Protein AF-A0A8S9PM79-F1 (afdb_monomer)

Mean predicted aligned error: 11.16 Å

Secondary structure (DSSP, 8-state):
--SSB-TTSSBPTTHHHHHHHHHHHHH-SSTTTTHHHHHHHHHHHH-HHHHHHHHHHHHH----

Foldseek 3Di:
DLQQADPVRDRHPLNVLVVVLVVCVVVDPDNVVSVVSVVVSVCRRPVVVVVVVVVVVCVVCPDD

Solvent-accessible surface area (backbone atoms only — not comparable to full-atom values): 3846 Å² total; per-residue (Å²): 129,92,79,36,59,41,100,84,74,45,81,26,97,46,33,65,43,47,50,54,33,52,53,40,58,73,73,48,91,51,79,71,81,39,42,64,40,48,50,53,33,49,34,65,70,62,42,48,65,58,54,48,50,50,52,52,50,51,72,72,52,86,83,125

Sequence (64 aa):
MASGWGITGNKGRCYDFWMDFSECMSHCREPKDCSLLREDYLECLHHSKEVHALLTFLSLVPDL

Radius of gyration: 15.74 Å; Cα contacts (8 Å, |Δi|>4): 37; chains: 1; bounding box: 50×15×37 Å

InterPro domains:
  IPR019342 NADH:ubiquinone oxidoreductase, iron-sulphur subunit 5 [PTHR15224] (1-53)

pLDDT: mean 70.24, std 13.18, range [42.72, 88.88]

Nearest PDB structures (foldseek):
  7aqq-assembly1_e  TM=8.627E-01  e=1.493E-06  Arabidopsis thaliana
  8e73-assembly1_S5  TM=8.310E-01  e=2.370E-06  Vigna radiata
  7a24-assembly1_j  TM=8.422E-01  e=3.085E-06  Brassic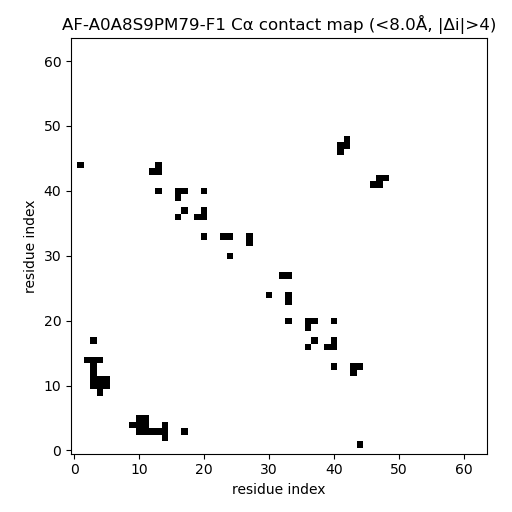a oleracea
  7ar8-assembly1_e  TM=8.416E-01  e=1.232E-05  Arabidopsis thaliana

Structure (mmCIF, N/CA/C/O backbone):
data_AF-A0A8S9PM79-F1
#
_entry.id   AF-A0A8S9PM79-F1
#
loop_
_atom_site.group_PDB
_atom_site.id
_atom_site.type_symbol
_atom_site.label_atom_id
_atom_site.label_alt_id
_atom_site.label_comp_id
_atom_site.label_asym_id
_atom_site.label_entity_id
_atom_site.label_seq_id
_atom_site.pdbx_PDB_ins_code
_atom_site.Cartn_x
_atom_site.Cartn_y
_atom_site.Cartn_z
_atom_site.occupancy
_atom_site.B_iso_or_equiv
_atom_site.auth_seq_id
_atom_site.auth_comp_id
_atom_site.auth_asym_id
_atom_site.auth_atom_id
_atom_site.pdbx_PDB_model_num
ATOM 1 N N . MET A 1 1 ? 7.588 8.590 -9.856 1.00 42.72 1 MET A N 1
ATOM 2 C CA . MET A 1 1 ? 6.213 8.047 -9.861 1.00 42.72 1 MET A CA 1
ATOM 3 C C . MET A 1 1 ? 6.200 6.811 -8.985 1.00 42.72 1 MET A C 1
ATOM 5 O O . MET A 1 1 ? 6.942 5.881 -9.263 1.00 42.72 1 MET A O 1
ATOM 9 N N . ALA A 1 2 ? 5.432 6.849 -7.898 1.00 45.84 2 ALA A N 1
ATOM 10 C CA . ALA A 1 2 ? 5.368 5.800 -6.877 1.00 45.84 2 ALA A CA 1
ATOM 11 C C . ALA A 1 2 ? 4.294 4.734 -7.176 1.00 45.84 2 ALA A C 1
ATOM 13 O O . ALA A 1 2 ? 3.917 3.985 -6.289 1.00 45.84 2 ALA A O 1
ATOM 14 N N . SER A 1 3 ? 3.769 4.682 -8.404 1.00 50.44 3 SER A N 1
ATOM 15 C CA . SER A 1 3 ? 2.634 3.842 -8.816 1.00 50.44 3 SER A CA 1
ATOM 16 C C . SER A 1 3 ? 3.037 2.476 -9.395 1.00 50.44 3 SER A C 1
ATOM 18 O O . SER A 1 3 ? 2.283 1.876 -10.153 1.00 50.44 3 SER A O 1
ATOM 20 N N . GLY A 1 4 ? 4.231 1.968 -9.071 1.00 56.19 4 GLY A N 1
ATOM 21 C CA . GLY A 1 4 ? 4.606 0.586 -9.399 1.00 56.19 4 GLY A CA 1
ATOM 22 C C . GLY A 1 4 ? 4.691 0.247 -10.895 1.00 56.19 4 GLY A C 1
ATOM 23 O O . GLY A 1 4 ? 4.725 -0.929 -11.224 1.00 56.19 4 GLY A O 1
ATOM 24 N N . TRP A 1 5 ? 4.740 1.228 -11.801 1.00 52.06 5 TRP A N 1
ATOM 25 C CA . TRP A 1 5 ? 5.014 1.029 -13.231 1.00 52.06 5 TRP A CA 1
ATOM 26 C C . TRP A 1 5 ? 6.360 1.667 -13.571 1.00 52.06 5 TRP A C 1
ATOM 28 O O . TRP A 1 5 ? 6.556 2.870 -13.378 1.00 52.06 5 TRP A O 1
ATOM 38 N N . GLY A 1 6 ? 7.317 0.850 -14.017 1.00 56.84 6 GLY A N 1
ATOM 39 C CA . GLY A 1 6 ? 8.611 1.350 -14.481 1.00 56.84 6 GLY A CA 1
ATOM 40 C C . GLY A 1 6 ? 8.473 2.116 -15.801 1.00 56.84 6 GLY A C 1
ATOM 41 O O . GLY A 1 6 ? 7.528 1.893 -16.552 1.00 56.84 6 GLY A O 1
ATOM 42 N N . ILE A 1 7 ? 9.447 2.973 -16.126 1.00 59.34 7 ILE A N 1
ATOM 43 C CA . ILE A 1 7 ? 9.539 3.674 -17.429 1.00 59.34 7 ILE A CA 1
ATOM 44 C C . ILE A 1 7 ? 9.469 2.696 -18.619 1.00 59.34 7 ILE A C 1
ATOM 46 O O . ILE A 1 7 ? 9.002 3.051 -19.695 1.00 59.34 7 ILE A O 1
ATOM 50 N N . THR A 1 8 ? 9.886 1.448 -18.414 1.00 67.19 8 THR A N 1
ATOM 51 C CA . THR A 1 8 ? 9.831 0.349 -19.385 1.00 67.19 8 THR A CA 1
ATOM 52 C C . THR A 1 8 ? 8.465 -0.341 -19.505 1.00 67.19 8 THR A C 1
ATOM 54 O O . THR A 1 8 ? 8.356 -1.303 -20.256 1.00 67.19 8 THR A O 1
ATOM 57 N N . GLY A 1 9 ? 7.429 0.092 -18.776 1.00 61.81 9 GLY A N 1
ATOM 58 C CA . GLY A 1 9 ? 6.087 -0.512 -18.824 1.00 61.81 9 GLY A CA 1
ATOM 59 C C . GLY A 1 9 ? 5.982 -1.899 -18.178 1.00 61.81 9 GLY A C 1
ATOM 60 O O . GLY A 1 9 ? 4.928 -2.524 -18.227 1.00 61.81 9 GLY A O 1
ATOM 61 N N . ASN A 1 10 ? 7.058 -2.385 -17.556 1.00 63.44 10 ASN A N 1
ATOM 62 C CA . ASN A 1 10 ? 7.023 -3.605 -16.760 1.00 63.44 10 ASN A CA 1
ATOM 63 C C . ASN A 1 10 ? 6.396 -3.337 -15.388 1.00 63.44 10 ASN A C 1
ATOM 65 O O . ASN A 1 10 ? 6.600 -2.258 -14.810 1.00 63.44 10 ASN A O 1
ATOM 69 N N . LYS A 1 11 ? 5.693 -4.350 -14.852 1.00 67.81 11 LYS A N 1
ATOM 70 C CA . LYS A 1 11 ? 5.287 -4.381 -13.440 1.00 67.81 11 LYS A CA 1
ATOM 71 C C . LYS A 1 11 ? 6.510 -4.041 -12.589 1.00 67.81 11 LYS A C 1
ATOM 73 O O . LYS A 1 11 ? 7.552 -4.689 -12.683 1.00 67.81 11 LYS A O 1
ATOM 78 N N . GLY A 1 12 ? 6.397 -2.991 -11.788 1.00 71.69 12 GLY A N 1
ATOM 79 C CA . GLY A 1 12 ? 7.397 -2.637 -10.796 1.00 71.69 12 GLY A CA 1
ATOM 80 C C . GLY A 1 12 ? 7.509 -3.742 -9.752 1.00 71.69 12 GLY A C 1
ATOM 81 O O . GLY A 1 12 ? 6.551 -4.467 -9.501 1.0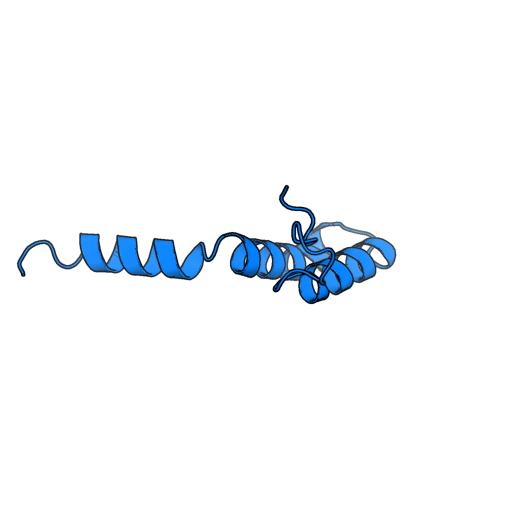0 71.69 12 GLY A O 1
ATOM 82 N N . ARG A 1 13 ? 8.679 -3.844 -9.113 1.00 73.88 13 ARG A N 1
ATOM 83 C CA . ARG A 1 13 ? 8.991 -4.884 -8.113 1.00 73.88 13 ARG A CA 1
ATOM 84 C C . ARG A 1 13 ? 7.941 -5.036 -7.003 1.00 73.88 13 ARG A C 1
ATOM 86 O O . ARG A 1 13 ? 7.774 -6.131 -6.496 1.00 73.88 13 ARG A O 1
ATOM 93 N N . CYS A 1 14 ? 7.235 -3.959 -6.663 1.00 76.69 14 CYS A N 1
ATOM 94 C CA . CYS A 1 14 ? 6.245 -3.922 -5.583 1.00 76.69 14 CYS A CA 1
ATOM 95 C C . CYS A 1 14 ? 4.792 -3.886 -6.079 1.00 76.69 14 CYS A C 1
ATOM 97 O O . CYS A 1 14 ? 3.890 -3.547 -5.317 1.00 76.69 14 CYS A O 1
ATOM 99 N N . TYR A 1 15 ? 4.555 -4.160 -7.366 1.00 78.56 15 TYR A N 1
ATOM 100 C CA . TYR A 1 15 ? 3.217 -4.078 -7.950 1.00 78.56 15 TYR A CA 1
ATOM 101 C C . TYR A 1 15 ? 2.262 -5.141 -7.387 1.00 78.56 15 TYR A C 1
ATOM 103 O O . TYR A 1 15 ? 1.074 -4.867 -7.253 1.00 78.56 15 TYR A O 1
ATOM 111 N N . ASP A 1 16 ? 2.761 -6.325 -7.027 1.00 82.56 16 ASP A N 1
ATOM 112 C CA . ASP A 1 16 ? 1.919 -7.382 -6.454 1.00 82.56 16 ASP A CA 1
ATOM 113 C C . ASP A 1 16 ? 1.431 -7.013 -5.038 1.00 82.56 16 ASP A C 1
ATOM 115 O O . ASP A 1 16 ? 0.238 -7.097 -4.773 1.00 82.56 16 ASP A O 1
ATOM 119 N N . PHE A 1 17 ? 2.282 -6.414 -4.196 1.00 83.75 17 PHE A N 1
ATOM 120 C CA . PHE A 1 1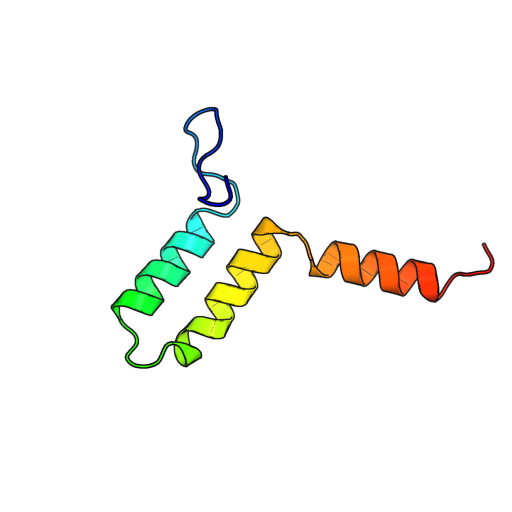7 ? 1.855 -5.865 -2.896 1.00 83.75 17 PHE A CA 1
ATOM 121 C C . PHE A 1 17 ? 0.813 -4.744 -3.026 1.00 83.75 17 PHE A C 1
ATOM 123 O O . PHE A 1 17 ? -0.098 -4.625 -2.209 1.00 83.75 17 PHE A O 1
ATOM 130 N N . TRP A 1 18 ? 0.931 -3.906 -4.062 1.00 82.12 18 TRP A N 1
ATOM 131 C CA . TRP A 1 18 ? -0.082 -2.892 -4.361 1.00 82.12 18 TRP A CA 1
ATOM 132 C C . TRP A 1 18 ? -1.421 -3.516 -4.767 1.00 82.12 18 TRP A C 1
ATOM 134 O O . TRP A 1 18 ? -2.468 -3.023 -4.348 1.00 82.12 18 TRP A O 1
ATOM 144 N N . MET A 1 19 ? -1.392 -4.578 -5.578 1.00 86.81 19 MET A N 1
ATOM 145 C CA . MET A 1 19 ? -2.591 -5.329 -5.957 1.00 86.81 19 MET A CA 1
ATOM 146 C C . MET A 1 19 ? -3.289 -5.897 -4.721 1.00 86.81 19 MET A C 1
ATOM 148 O O . MET A 1 19 ? -4.475 -5.635 -4.550 1.00 86.81 19 MET A O 1
ATOM 152 N N . ASP A 1 20 ? -2.550 -6.552 -3.822 1.00 87.12 20 ASP A N 1
ATOM 153 C CA . ASP A 1 20 ? -3.110 -7.111 -2.585 1.00 87.12 20 ASP A CA 1
ATOM 154 C C . ASP A 1 20 ? -3.685 -6.021 -1.665 1.00 87.12 20 ASP A C 1
ATOM 156 O O . ASP A 1 20 ? -4.778 -6.165 -1.113 1.00 87.12 20 ASP A O 1
ATOM 160 N N . PHE A 1 21 ? -2.995 -4.882 -1.533 1.00 85.88 21 PHE A N 1
ATOM 161 C CA . PHE A 1 21 ? -3.511 -3.729 -0.792 1.00 85.88 21 PHE A CA 1
ATOM 162 C C . PHE A 1 21 ? -4.799 -3.173 -1.416 1.00 85.88 21 PHE A C 1
ATOM 164 O O . PHE A 1 21 ? -5.754 -2.867 -0.698 1.00 85.88 21 PHE A O 1
ATOM 171 N N . SER A 1 22 ? -4.836 -3.036 -2.744 1.00 85.25 22 SER A N 1
ATOM 172 C CA . SER A 1 22 ? -6.006 -2.539 -3.468 1.00 85.25 22 SER A CA 1
ATOM 173 C C . SER A 1 22 ? -7.188 -3.495 -3.339 1.00 85.25 22 SER A C 1
ATOM 175 O O . SER A 1 22 ? -8.310 -3.036 -3.136 1.00 85.25 22 SER A O 1
ATOM 177 N N . GLU A 1 23 ? -6.938 -4.801 -3.423 1.00 88.88 23 GLU A N 1
ATOM 178 C CA . GLU A 1 23 ? -7.955 -5.840 -3.281 1.00 88.88 23 GLU A CA 1
ATOM 179 C C . GLU A 1 23 ? -8.507 -5.870 -1.850 1.00 88.88 23 GLU A C 1
ATOM 181 O O . GLU A 1 23 ? -9.723 -5.807 -1.644 1.00 88.88 23 GLU A O 1
ATOM 186 N N . CYS A 1 24 ? -7.628 -5.814 -0.848 1.00 86.94 24 CYS A N 1
ATOM 187 C CA . CYS A 1 24 ? -8.029 -5.686 0.549 1.00 86.94 24 CYS A CA 1
ATOM 188 C C . CYS A 1 24 ? -8.887 -4.434 0.780 1.00 86.94 24 CYS A C 1
ATOM 190 O O . CYS A 1 24 ? -9.972 -4.526 1.349 1.00 86.94 24 CYS A O 1
ATOM 192 N N . MET A 1 25 ? -8.473 -3.268 0.274 1.00 84.50 25 MET A N 1
ATOM 193 C CA . MET A 1 25 ? -9.244 -2.025 0.402 1.00 84.50 25 MET A CA 1
ATOM 194 C C . MET A 1 25 ? -10.613 -2.082 -0.288 1.00 84.50 25 MET A C 1
ATOM 196 O O . MET A 1 25 ? -11.529 -1.386 0.145 1.00 84.50 25 MET A O 1
ATOM 200 N N . SER A 1 26 ? -10.777 -2.891 -1.340 1.00 87.19 26 SER A N 1
ATOM 201 C CA . SER A 1 26 ? -12.082 -3.096 -1.982 1.00 87.19 26 SER A CA 1
ATOM 202 C C . SER A 1 26 ? -13.015 -4.039 -1.216 1.00 87.19 26 SER A C 1
ATOM 204 O O . SER A 1 26 ? -14.230 -3.949 -1.389 1.00 87.19 26 SER A O 1
ATOM 206 N N . HIS A 1 27 ? -12.478 -4.907 -0.355 1.00 86.56 27 HIS A N 1
ATOM 207 C CA . HIS A 1 27 ? -13.262 -5.858 0.441 1.00 86.56 27 HIS A CA 1
ATOM 208 C C . HIS A 1 27 ? -13.448 -5.441 1.911 1.00 86.56 27 HIS A C 1
ATOM 210 O O . HIS A 1 27 ? -14.421 -5.855 2.546 1.00 86.56 27 HIS A O 1
ATOM 216 N N . CYS A 1 28 ? -12.559 -4.614 2.461 1.00 81.06 28 CYS A N 1
ATOM 217 C CA . CYS A 1 28 ? -12.598 -4.187 3.857 1.00 81.06 28 CYS A CA 1
ATOM 218 C C . CYS A 1 28 ? -13.558 -3.014 4.097 1.00 81.06 28 CYS A C 1
ATOM 220 O O . CYS A 1 28 ? -13.696 -2.103 3.283 1.00 81.06 28 CYS A O 1
ATOM 222 N N . ARG A 1 29 ? -14.218 -3.018 5.265 1.00 77.00 29 ARG A N 1
ATOM 223 C CA . ARG A 1 29 ? -15.068 -1.903 5.727 1.00 77.00 29 ARG A CA 1
ATOM 224 C C . ARG A 1 29 ? -14.269 -0.799 6.401 1.00 77.00 29 ARG A C 1
ATOM 226 O O . ARG A 1 29 ? -14.632 0.368 6.275 1.00 77.00 29 ARG A O 1
ATOM 233 N N . GLU A 1 30 ? -13.217 -1.165 7.130 1.00 78.44 30 GLU A N 1
ATOM 234 C CA . GLU A 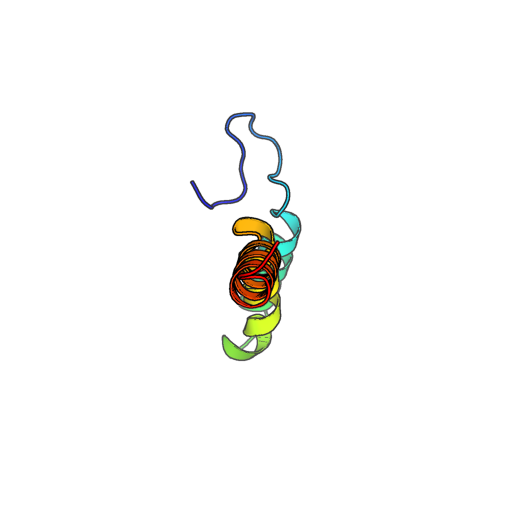1 30 ? -12.339 -0.214 7.794 1.00 78.44 30 GLU A CA 1
ATOM 235 C C . GLU A 1 30 ? -10.945 -0.221 7.157 1.00 78.44 30 GLU A C 1
ATOM 237 O O . GLU A 1 30 ? -10.355 -1.276 6.935 1.00 78.44 30 GLU A O 1
ATOM 242 N N . PRO A 1 31 ? -10.355 0.963 6.923 1.00 71.88 31 PRO A N 1
ATOM 243 C CA . PRO A 1 31 ? -9.017 1.083 6.341 1.00 71.88 31 PRO A CA 1
ATOM 244 C C . PRO A 1 31 ? -7.905 0.557 7.263 1.00 71.88 31 PRO A C 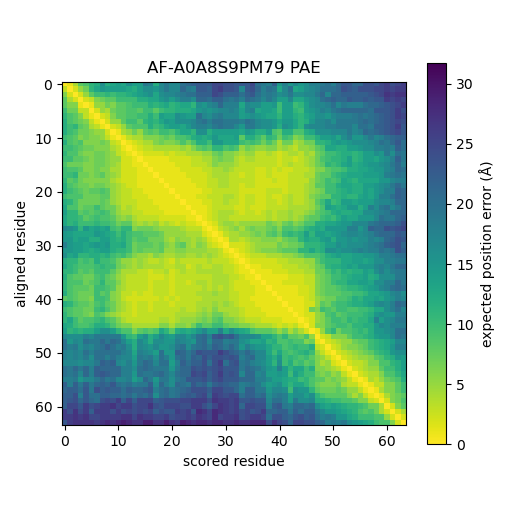1
ATOM 246 O O . PRO A 1 31 ? -6.754 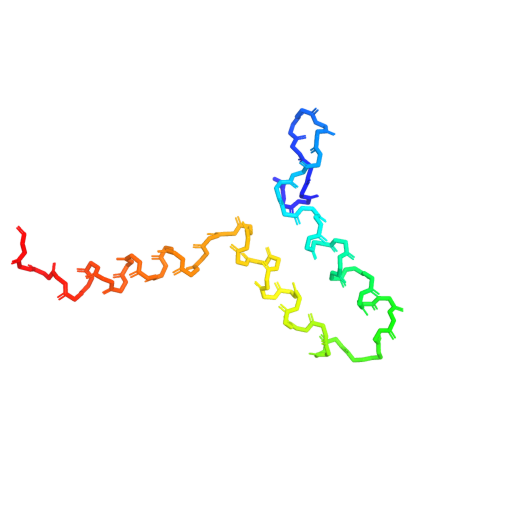0.459 6.845 1.00 71.88 31 PRO A O 1
ATOM 249 N N . LYS A 1 32 ? -8.237 0.248 8.522 1.00 76.75 32 LYS A N 1
ATOM 250 C CA . LYS A 1 32 ? -7.317 -0.309 9.518 1.00 76.75 32 LYS A CA 1
ATOM 251 C C . LYS A 1 32 ? -7.036 -1.790 9.272 1.00 76.75 32 LYS A C 1
ATOM 253 O O . LYS A 1 32 ? -5.940 -2.232 9.574 1.00 76.75 32 LYS A O 1
ATOM 258 N N . ASP A 1 33 ? -7.979 -2.533 8.692 1.00 78.25 33 ASP A N 1
ATOM 259 C CA . ASP A 1 33 ? -7.794 -3.964 8.417 1.00 78.25 33 ASP A CA 1
ATOM 260 C C . ASP A 1 33 ? -6.704 -4.208 7.356 1.00 78.25 33 ASP A C 1
ATOM 262 O O . ASP A 1 33 ? -5.990 -5.205 7.407 1.00 78.25 33 ASP A O 1
ATOM 266 N N . CYS A 1 34 ? -6.512 -3.255 6.437 1.00 85.31 34 CYS A N 1
ATOM 267 C CA . CYS A 1 34 ? -5.487 -3.310 5.390 1.00 85.31 34 CYS A CA 1
ATOM 268 C C . CYS A 1 34 ? -4.224 -2.501 5.726 1.00 85.31 34 CYS A C 1
ATOM 270 O O . CYS A 1 34 ? -3.423 -2.220 4.828 1.00 85.31 34 CYS A O 1
ATOM 272 N N . SER A 1 35 ? -4.033 -2.078 6.984 1.00 82.94 35 SER A N 1
ATOM 273 C CA . SER A 1 35 ? -2.845 -1.302 7.367 1.00 82.94 35 SER A CA 1
ATOM 274 C C . SER A 1 35 ? -1.561 -2.111 7.195 1.00 82.94 35 SER A C 1
ATOM 276 O O . SER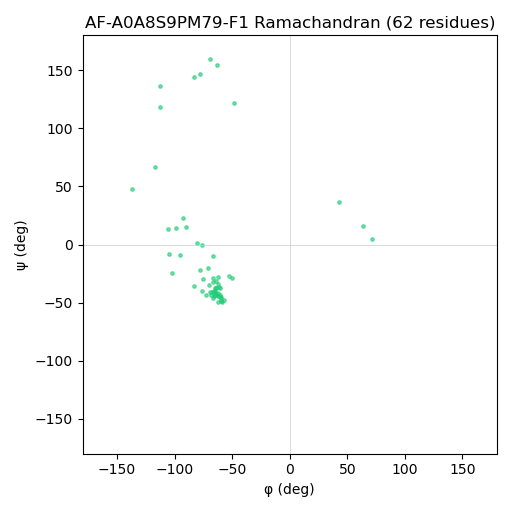 A 1 35 ? -0.587 -1.567 6.694 1.00 82.94 35 SER A O 1
ATOM 278 N N . LEU A 1 36 ? -1.599 -3.412 7.497 1.00 84.06 36 LEU A N 1
ATOM 279 C CA . LEU A 1 36 ? -0.468 -4.330 7.321 1.00 84.06 36 LEU A CA 1
ATOM 280 C C . LEU A 1 36 ? 0.005 -4.378 5.858 1.00 84.06 36 LEU A C 1
ATOM 282 O O . LEU A 1 36 ? 1.170 -4.141 5.567 1.00 84.06 36 LEU A O 1
ATOM 286 N N . LEU A 1 37 ? -0.924 -4.560 4.915 1.00 85.88 37 LEU A N 1
ATOM 287 C CA . LEU A 1 37 ? -0.626 -4.576 3.474 1.00 85.88 37 LEU A CA 1
ATOM 288 C C . LEU A 1 37 ? -0.069 -3.239 2.972 1.00 85.88 37 LEU A C 1
ATOM 290 O O . LEU A 1 37 ? 0.781 -3.191 2.083 1.00 85.88 37 LEU A O 1
ATOM 294 N N . ARG A 1 38 ? -0.537 -2.130 3.555 1.00 82.12 38 ARG 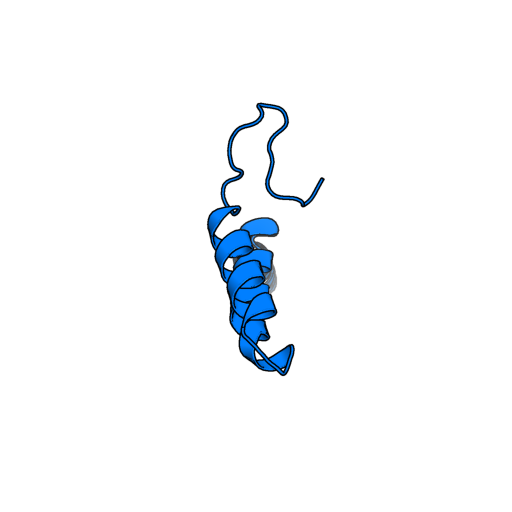A N 1
ATOM 295 C CA . ARG A 1 38 ? 0.016 -0.800 3.287 1.00 82.12 38 ARG A CA 1
ATOM 296 C C . ARG A 1 38 ? 1.457 -0.685 3.791 1.00 82.12 38 ARG A C 1
ATOM 298 O O . ARG A 1 38 ? 2.266 -0.053 3.114 1.00 82.12 38 ARG A O 1
ATOM 305 N N . GLU A 1 39 ? 1.767 -1.240 4.957 1.00 82.62 39 GLU A N 1
ATOM 306 C CA . GLU A 1 39 ? 3.118 -1.248 5.526 1.00 82.62 39 GLU A CA 1
ATOM 307 C C . GLU A 1 39 ? 4.076 -2.080 4.664 1.00 82.62 39 GLU A C 1
ATOM 309 O O . GLU A 1 39 ? 5.142 -1.575 4.319 1.00 82.62 39 GLU A O 1
ATOM 314 N N . ASP A 1 40 ? 3.662 -3.269 4.214 1.00 83.31 40 ASP A N 1
ATOM 315 C CA . ASP A 1 40 ? 4.413 -4.111 3.269 1.00 83.31 40 ASP A CA 1
ATOM 316 C C . ASP A 1 40 ? 4.672 -3.404 1.929 1.00 83.31 40 ASP A C 1
ATOM 318 O O . ASP A 1 40 ? 5.796 -3.383 1.418 1.00 83.31 40 ASP A O 1
ATOM 322 N N . TYR A 1 41 ? 3.651 -2.745 1.370 1.00 82.06 41 TYR A N 1
ATOM 323 C CA . TYR A 1 41 ? 3.807 -1.974 0.137 1.00 82.06 41 TYR A CA 1
ATOM 324 C C . TYR A 1 41 ? 4.827 -0.836 0.295 1.00 82.06 41 TYR A C 1
ATOM 326 O O . TYR A 1 41 ? 5.686 -0.641 -0.569 1.00 82.06 41 TYR A O 1
ATOM 334 N N . LEU A 1 42 ? 4.755 -0.088 1.401 1.00 78.00 42 LEU A N 1
ATOM 335 C CA . LEU A 1 42 ? 5.668 1.021 1.688 1.00 78.00 42 LEU A CA 1
ATOM 336 C C . LEU A 1 42 ? 7.086 0.547 2.015 1.00 78.00 42 LEU A C 1
ATOM 338 O O . LEU A 1 42 ? 8.039 1.233 1.635 1.00 78.00 42 LEU A O 1
ATOM 342 N N . GLU A 1 43 ? 7.229 -0.597 2.682 1.00 81.56 43 GLU A N 1
ATOM 343 C CA . GLU A 1 43 ? 8.514 -1.245 2.934 1.00 81.56 43 GLU A CA 1
ATOM 344 C C . GLU A 1 43 ? 9.175 -1.641 1.615 1.00 81.56 43 GLU A C 1
ATOM 346 O O . GLU A 1 43 ? 10.315 -1.251 1.376 1.00 81.56 43 GLU A O 1
ATOM 351 N N . CYS A 1 44 ? 8.451 -2.314 0.719 1.00 78.56 44 CYS A N 1
ATOM 352 C CA . CYS A 1 44 ? 8.980 -2.691 -0.588 1.00 78.56 44 CYS A CA 1
ATOM 353 C C . CYS A 1 44 ? 9.380 -1.457 -1.422 1.00 78.56 44 CYS A C 1
ATOM 355 O O . CYS A 1 44 ? 10.398 -1.465 -2.122 1.00 78.56 44 CYS A O 1
ATOM 357 N N . LEU A 1 45 ? 8.605 -0.366 -1.341 1.00 74.81 45 LEU A N 1
ATOM 358 C CA . LEU A 1 45 ? 8.864 0.843 -2.127 1.00 74.81 45 LEU A CA 1
ATOM 359 C C . LEU A 1 45 ? 10.076 1.636 -1.629 1.00 74.81 45 LEU A C 1
ATOM 361 O O . LEU A 1 45 ? 10.866 2.131 -2.434 1.00 74.81 45 LEU A O 1
ATOM 365 N N . HIS A 1 46 ? 10.194 1.795 -0.311 1.00 72.31 46 HIS A N 1
ATOM 366 C CA . HIS A 1 46 ? 11.183 2.679 0.303 1.00 72.31 46 HIS A CA 1
ATOM 367 C C . HIS A 1 46 ? 12.365 1.937 0.927 1.00 72.31 46 HIS A C 1
ATOM 369 O O . HIS A 1 46 ? 13.306 2.599 1.357 1.00 72.31 46 HIS A O 1
ATOM 375 N N . HIS A 1 47 ? 12.320 0.602 1.014 1.00 65.94 47 HIS A N 1
ATOM 376 C CA . HIS A 1 47 ? 13.248 -0.212 1.811 1.00 65.94 47 HIS A CA 1
ATOM 377 C C . HIS A 1 47 ? 13.505 0.417 3.192 1.00 65.94 47 HIS A C 1
ATOM 379 O O . HIS A 1 47 ? 14.621 0.409 3.710 1.00 65.94 47 HIS A O 1
ATOM 385 N N . SER A 1 48 ? 12.472 1.030 3.786 1.00 54.62 48 SER A N 1
ATOM 386 C CA . SER A 1 48 ? 12.628 1.896 4.958 1.00 54.62 48 SER A CA 1
ATOM 387 C C . SER A 1 48 ? 13.141 1.123 6.169 1.00 54.62 48 SER A C 1
ATOM 389 O O . SER A 1 48 ? 13.910 1.680 6.946 1.00 54.62 48 SER A O 1
ATOM 391 N N . LYS A 1 49 ? 12.797 -0.166 6.296 1.00 54.75 49 LYS A N 1
ATOM 392 C CA . LYS A 1 49 ? 13.356 -1.051 7.325 1.00 54.75 49 LYS A CA 1
ATOM 393 C C . LYS A 1 49 ? 14.851 -1.289 7.156 1.00 54.75 49 LYS A C 1
ATOM 395 O O . LYS A 1 49 ? 15.549 -1.324 8.158 1.00 54.75 49 LYS A O 1
ATOM 400 N N . GLU A 1 50 ? 15.353 -1.405 5.929 1.00 54.53 50 GLU A N 1
ATOM 401 C CA . GLU A 1 50 ? 16.775 -1.660 5.671 1.00 54.53 50 GLU A CA 1
ATOM 402 C C . GLU A 1 50 ? 17.611 -0.391 5.867 1.00 54.53 50 GLU A C 1
ATOM 404 O O . GLU A 1 50 ? 18.661 -0.431 6.503 1.00 54.53 50 GLU A O 1
ATOM 409 N N . VAL A 1 51 ? 17.094 0.763 5.431 1.00 56.38 51 VAL A N 1
ATOM 410 C CA . VAL A 1 51 ? 17.723 2.072 5.672 1.00 56.38 51 VAL A CA 1
ATOM 411 C C . VAL A 1 51 ? 17.677 2.442 7.156 1.00 56.38 51 VAL A C 1
ATOM 413 O O . VAL A 1 51 ? 18.664 2.942 7.686 1.00 56.38 51 VAL A O 1
ATOM 416 N N . HIS A 1 52 ? 16.568 2.173 7.853 1.00 53.28 52 HIS A N 1
ATOM 417 C CA . HIS A 1 52 ? 16.470 2.394 9.296 1.00 53.28 52 HIS A CA 1
ATOM 418 C C . HIS A 1 52 ? 17.366 1.426 10.072 1.00 53.28 52 HIS A C 1
ATOM 420 O O . HIS A 1 52 ? 18.095 1.875 10.945 1.00 53.28 52 HIS A O 1
ATOM 426 N N . ALA A 1 53 ? 17.399 0.139 9.712 1.00 60.47 53 ALA A N 1
ATOM 427 C CA . ALA A 1 53 ? 18.298 -0.832 10.330 1.00 60.47 53 ALA A CA 1
ATOM 428 C C . ALA A 1 53 ? 19.770 -0.453 10.126 1.00 60.47 53 ALA A C 1
ATOM 430 O O . ALA A 1 53 ? 20.523 -0.492 11.093 1.00 60.47 53 ALA A O 1
ATOM 431 N N . LEU A 1 54 ? 20.170 -0.017 8.923 1.00 57.31 54 LEU A N 1
ATOM 432 C CA . LEU A 1 54 ? 21.522 0.482 8.645 1.00 57.31 54 LEU A CA 1
ATOM 433 C C . LEU A 1 54 ? 21.840 1.771 9.406 1.00 57.31 54 LEU A C 1
ATOM 435 O O . LEU A 1 54 ? 22.925 1.877 9.968 1.00 57.31 54 LEU A O 1
ATOM 439 N N . LEU A 1 55 ? 20.915 2.735 9.462 1.00 60.31 55 LEU A N 1
ATOM 440 C CA . LEU A 1 55 ? 21.096 3.973 10.228 1.00 60.31 55 LEU A CA 1
ATOM 441 C C . LEU A 1 55 ? 21.208 3.700 11.733 1.00 60.31 55 LEU A C 1
ATOM 443 O O . LEU A 1 55 ? 22.082 4.268 12.386 1.00 60.31 55 LEU A O 1
ATOM 447 N N . THR A 1 56 ? 20.381 2.807 12.284 1.00 59.62 56 THR A N 1
ATOM 448 C CA . THR A 1 56 ? 20.483 2.362 13.680 1.00 59.62 56 THR A CA 1
ATOM 449 C C . THR A 1 56 ? 21.809 1.644 13.926 1.00 59.62 56 THR A C 1
ATOM 451 O O . THR A 1 56 ? 22.477 1.953 14.912 1.00 59.62 56 THR A O 1
ATOM 454 N N . PHE A 1 57 ? 22.244 0.761 13.020 1.00 59.69 57 PHE A N 1
ATOM 455 C CA . PHE A 1 57 ? 23.549 0.097 13.111 1.00 59.69 57 PHE A CA 1
ATOM 456 C C . PHE A 1 57 ? 24.706 1.105 13.102 1.00 59.69 57 PHE A C 1
ATOM 458 O O . PHE A 1 57 ? 25.569 1.039 13.970 1.00 59.69 57 PHE A O 1
ATOM 465 N N . LEU A 1 58 ? 24.702 2.085 12.189 1.00 59.06 58 LEU A N 1
ATOM 466 C CA . LEU A 1 58 ? 25.745 3.117 12.111 1.00 59.06 58 LEU A CA 1
ATOM 467 C C . LEU A 1 58 ? 25.775 4.005 13.364 1.00 59.06 58 LEU A C 1
ATOM 469 O O . LEU A 1 58 ? 26.843 4.376 13.834 1.00 59.06 58 LEU A O 1
ATOM 473 N N . SER A 1 59 ? 24.610 4.322 13.938 1.00 57.50 59 SER A N 1
ATOM 474 C CA . SER A 1 59 ? 24.531 5.098 15.184 1.00 57.50 59 SER A CA 1
ATOM 475 C C . SER A 1 59 ? 25.002 4.329 16.427 1.00 57.50 59 SER A C 1
ATOM 477 O O . SER A 1 59 ? 25.344 4.955 17.428 1.00 57.50 59 SER A O 1
ATOM 479 N N . LEU A 1 60 ? 25.039 2.990 16.368 1.00 55.25 60 LEU A N 1
ATOM 480 C CA . LEU A 1 60 ? 25.551 2.123 17.435 1.00 55.25 60 LEU A CA 1
ATOM 481 C C . LEU A 1 60 ? 27.027 1.724 17.245 1.00 55.25 60 LEU A C 1
ATOM 483 O O . LEU A 1 60 ? 27.614 1.162 18.167 1.00 55.25 60 LEU A O 1
ATOM 487 N N . VAL A 1 61 ? 27.628 2.032 16.088 1.00 56.38 61 VAL A N 1
ATOM 488 C CA . VAL A 1 61 ? 29.057 1.835 15.788 1.00 56.38 61 VAL A CA 1
ATOM 489 C C . VAL A 1 61 ? 29.724 3.195 15.518 1.00 56.38 61 VAL A C 1
ATOM 491 O O . VAL A 1 61 ? 30.124 3.473 14.392 1.00 56.38 61 VAL A O 1
ATOM 494 N N . PRO A 1 62 ? 29.842 4.088 16.519 1.00 54.69 62 PRO A N 1
ATOM 495 C CA . PRO A 1 62 ? 30.608 5.323 16.357 1.00 54.69 62 PRO A CA 1
ATOM 496 C C . PRO A 1 62 ? 32.138 5.117 16.402 1.00 54.69 62 PRO A C 1
ATOM 498 O O . PRO A 1 62 ? 32.856 6.105 16.290 1.00 54.69 62 PRO A O 1
ATOM 501 N N . ASP A 1 63 ? 32.638 3.884 16.586 1.00 56.62 63 ASP A N 1
ATOM 502 C CA . ASP A 1 63 ? 34.061 3.595 16.859 1.00 56.62 63 ASP A CA 1
ATOM 503 C C . ASP A 1 63 ? 34.613 2.383 16.064 1.00 56.62 63 ASP A C 1
ATOM 505 O O . ASP A 1 63 ? 35.241 1.481 16.618 1.00 56.62 63 ASP A O 1
ATOM 509 N N . LEU A 1 64 ? 34.355 2.328 14.751 1.00 50.09 64 LEU A N 1
ATOM 510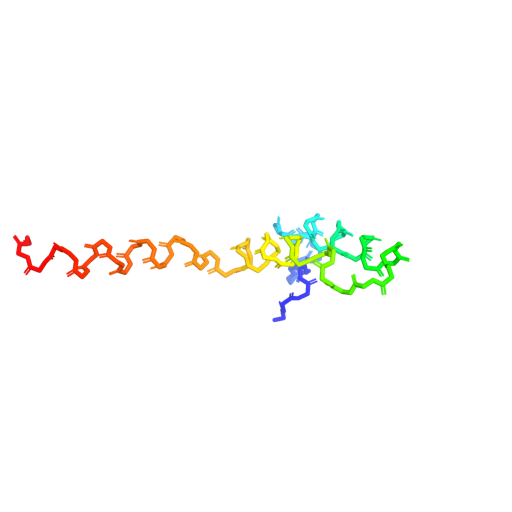 C CA . LEU A 1 64 ? 35.177 1.563 13.797 1.00 50.09 64 LEU A CA 1
ATOM 511 C C . LEU A 1 64 ? 35.522 2.448 12.598 1.00 50.09 64 LEU A C 1
ATOM 513 O O . LEU A 1 64 ? 36.686 2.386 12.145 1.00 50.09 64 LEU A O 1
#

Organism: Brassica cretica (NCBI:txid69181)